Protein AF-A0A1F4BP86-F1 (afdb_monomer_lite)

Secondary structure (DSSP, 8-state):
-PPP--HHHHHHHHHHH-GGGTT--HHHHTT-BTTTTT---HHHHHHHHHHHHHHHT----HHHHHHTTTTBHHHHHHHHHHH---

pLDDT: mean 93.08, std 8.23, range [56.75, 98.06]

Structure (mmCIF, N/CA/C/O backbone):
data_AF-A0A1F4BP86-F1
#
_entry.id   AF-A0A1F4BP86-F1
#
loop_
_atom_site.group_PDB
_atom_site.id
_atom_site.type_symbol
_atom_site.label_atom_id
_atom_site.label_alt_id
_atom_site.label_comp_id
_atom_site.label_asym_id
_atom_site.label_entity_id
_atom_site.label_seq_id
_atom_site.pdbx_PDB_ins_code
_atom_site.Cartn_x
_atom_site.Cartn_y
_atom_site.Cartn_z
_atom_site.occupancy
_atom_site.B_iso_or_equiv
_atom_site.auth_seq_id
_atom_site.auth_comp_id
_atom_site.auth_asym_id
_atom_site.auth_atom_id
_atom_site.pdbx_PDB_model_num
ATOM 1 N N . MET A 1 1 ? -13.736 13.142 4.722 1.00 58.62 1 MET A N 1
ATOM 2 C CA . MET A 1 1 ? -14.404 11.968 4.121 1.00 58.62 1 MET A CA 1
ATOM 3 C C . MET A 1 1 ? -13.308 10.978 3.780 1.00 58.62 1 MET A C 1
ATOM 5 O O . MET A 1 1 ? -12.316 11.419 3.206 1.00 58.62 1 MET A O 1
ATOM 9 N N . LYS A 1 2 ? -13.415 9.715 4.209 1.00 64.81 2 LYS A N 1
ATOM 10 C CA . LYS A 1 2 ? -12.386 8.703 3.927 1.00 64.81 2 LYS A CA 1
ATOM 11 C C . LYS A 1 2 ? -12.359 8.427 2.417 1.00 64.81 2 LYS A C 1
ATOM 13 O O . LYS A 1 2 ? -13.432 8.398 1.812 1.00 64.81 2 LYS A O 1
ATOM 18 N N . PRO A 1 3 ? -11.184 8.286 1.782 1.00 71.50 3 PRO A N 1
ATOM 19 C CA . PRO A 1 3 ? -11.139 7.915 0.374 1.00 71.50 3 PRO A CA 1
ATOM 20 C C . PRO A 1 3 ? -11.697 6.500 0.195 1.00 71.50 3 PRO A C 1
ATOM 22 O O . PRO A 1 3 ? -11.488 5.633 1.041 1.00 71.50 3 PRO A O 1
ATOM 25 N N . ALA A 1 4 ? -12.395 6.255 -0.913 1.00 84.38 4 ALA A N 1
ATOM 26 C CA . ALA A 1 4 ? -12.833 4.907 -1.251 1.00 84.38 4 ALA A CA 1
ATOM 27 C C . ALA A 1 4 ? -11.614 4.014 -1.527 1.00 84.38 4 ALA A C 1
ATOM 29 O O . ALA A 1 4 ? -10.715 4.391 -2.291 1.00 84.38 4 ALA A O 1
ATOM 30 N N . ALA A 1 5 ? -11.608 2.818 -0.937 1.00 90.62 5 ALA A N 1
ATOM 31 C CA . ALA A 1 5 ? -10.576 1.822 -1.183 1.00 90.62 5 ALA A CA 1
ATOM 32 C C . ALA A 1 5 ? -10.541 1.459 -2.676 1.00 90.62 5 ALA A C 1
ATOM 34 O O . ALA A 1 5 ? -11.500 0.926 -3.234 1.00 90.62 5 ALA A O 1
ATOM 35 N N . SER A 1 6 ? -9.434 1.791 -3.335 1.00 94.69 6 SER A N 1
AT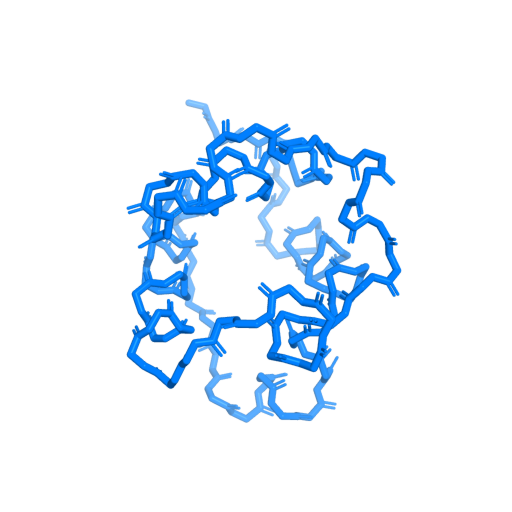OM 36 C CA . SER A 1 6 ? -9.244 1.599 -4.772 1.00 94.69 6 SER A CA 1
ATOM 37 C C . SER A 1 6 ? -7.761 1.548 -5.114 1.00 94.69 6 SER A C 1
ATOM 39 O O . SER A 1 6 ? -6.925 2.064 -4.371 1.00 94.69 6 SER A O 1
ATOM 41 N N . HIS A 1 7 ? -7.428 0.966 -6.265 1.00 97.25 7 HIS A N 1
ATOM 42 C CA . HIS A 1 7 ? -6.055 0.959 -6.769 1.00 97.25 7 HIS A CA 1
ATOM 43 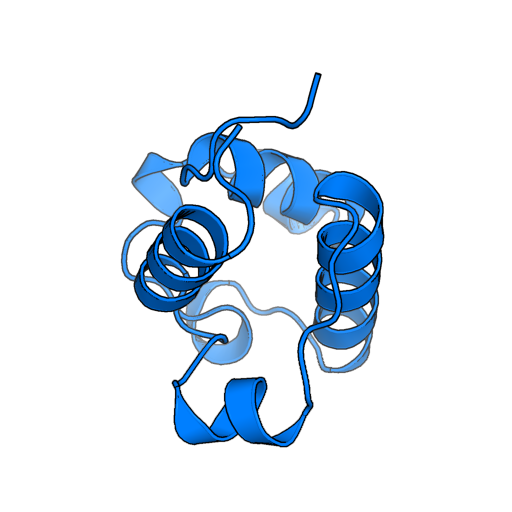C C . HIS A 1 7 ? -5.497 2.370 -6.969 1.00 97.25 7 HIS A C 1
ATOM 45 O O . HIS A 1 7 ? -4.329 2.597 -6.683 1.00 97.25 7 HIS A O 1
ATOM 51 N N . ASP A 1 8 ? -6.314 3.333 -7.398 1.00 96.56 8 ASP A N 1
ATOM 52 C CA . ASP A 1 8 ? -5.861 4.721 -7.556 1.00 96.56 8 ASP A CA 1
ATOM 53 C C . ASP A 1 8 ? -5.551 5.381 -6.209 1.00 96.56 8 ASP A C 1
ATOM 55 O O . ASP A 1 8 ? -4.546 6.081 -6.079 1.00 96.56 8 ASP A O 1
ATOM 59 N N . ALA A 1 9 ? -6.353 5.103 -5.176 1.00 95.06 9 ALA A N 1
ATOM 60 C CA . ALA A 1 9 ? -6.059 5.579 -3.828 1.00 95.06 9 ALA A CA 1
ATOM 61 C C . ALA A 1 9 ? -4.741 4.992 -3.301 1.00 95.06 9 ALA A C 1
ATOM 63 O O . ALA A 1 9 ? -3.935 5.732 -2.741 1.00 95.06 9 ALA A O 1
ATOM 64 N N . ILE A 1 10 ? -4.500 3.692 -3.516 1.00 96.44 10 ILE A N 1
ATOM 65 C CA . ILE A 1 10 ? -3.232 3.038 -3.159 1.00 96.44 10 ILE A CA 1
ATOM 66 C C . ILE A 1 10 ? -2.055 3.650 -3.922 1.00 96.44 10 ILE A C 1
ATOM 68 O O . ILE A 1 10 ? -1.035 3.960 -3.308 1.00 96.44 10 ILE A O 1
ATOM 72 N N . ALA A 1 11 ? -2.199 3.869 -5.232 1.00 97.12 11 ALA A N 1
ATOM 73 C CA . ALA A 1 11 ? -1.165 4.488 -6.054 1.00 97.12 11 ALA A CA 1
ATOM 74 C C . ALA A 1 11 ? -0.763 5.866 -5.507 1.00 97.12 11 ALA A C 1
ATOM 76 O O . ALA A 1 11 ? 0.425 6.129 -5.358 1.00 97.12 11 ALA A O 1
ATOM 77 N N . GLY A 1 12 ? -1.734 6.691 -5.103 1.00 96.19 12 GLY A N 1
ATOM 78 C CA . GLY A 1 12 ? -1.457 7.990 -4.487 1.00 96.19 12 GLY A CA 1
ATOM 79 C C . GLY A 1 12 ? -0.623 7.900 -3.204 1.00 96.19 12 GLY A C 1
ATOM 80 O O . GLY A 1 12 ? 0.257 8.726 -2.996 1.00 96.19 12 GLY A O 1
ATOM 81 N N . ILE A 1 13 ? -0.830 6.874 -2.369 1.00 96.31 13 ILE A N 1
ATOM 82 C CA . ILE A 1 13 ? 0.008 6.670 -1.171 1.00 96.31 13 ILE A CA 1
ATOM 83 C C . ILE A 1 13 ? 1.423 6.246 -1.572 1.00 96.31 13 ILE A C 1
ATOM 85 O O . ILE A 1 13 ? 2.398 6.729 -1.006 1.00 96.31 13 ILE A O 1
ATOM 89 N N . LEU A 1 14 ? 1.552 5.371 -2.573 1.00 96.94 14 LEU A N 1
ATOM 90 C CA . LEU A 1 14 ? 2.856 4.919 -3.065 1.00 96.94 14 LEU A CA 1
ATOM 91 C C . LEU A 1 14 ? 3.710 6.077 -3.602 1.00 96.94 14 LEU A C 1
ATOM 93 O O . LEU A 1 14 ? 4.928 6.046 -3.442 1.00 96.94 14 LEU A O 1
ATOM 97 N N . HIS A 1 15 ? 3.090 7.125 -4.157 1.00 96.44 15 HIS A N 1
ATOM 98 C CA . HIS A 1 15 ? 3.787 8.344 -4.601 1.00 96.44 15 HIS A CA 1
ATOM 99 C C . HIS A 1 15 ? 4.485 9.089 -3.459 1.00 96.44 15 HIS A C 1
ATOM 101 O O . HIS A 1 15 ? 5.476 9.779 -3.690 1.00 96.44 15 HIS A O 1
ATOM 107 N N . GLU A 1 16 ? 3.959 8.975 -2.240 1.00 95.25 16 GLU A N 1
ATOM 108 C CA . GLU A 1 16 ? 4.504 9.611 -1.034 1.00 95.25 16 GLU A CA 1
ATOM 109 C C . GLU A 1 16 ? 5.597 8.760 -0.370 1.00 95.25 16 GLU A C 1
ATOM 111 O O . GLU A 1 16 ? 6.358 9.243 0.478 1.00 95.25 16 GLU A O 1
ATOM 116 N N . VAL A 1 17 ? 5.663 7.477 -0.725 1.00 95.88 17 VAL A N 1
ATOM 117 C CA . VAL A 1 17 ? 6.577 6.502 -0.132 1.00 95.88 17 VAL A CA 1
ATOM 118 C C . VAL A 1 17 ? 7.866 6.407 -0.942 1.00 95.88 17 VAL A C 1
ATOM 120 O O . VAL A 1 17 ? 8.922 6.614 -0.354 1.00 95.88 17 VAL A O 1
ATOM 123 N N . ASP A 1 18 ? 7.778 6.197 -2.261 1.00 94.94 18 ASP A N 1
ATOM 124 C CA . ASP A 1 18 ? 8.941 6.029 -3.146 1.00 94.94 18 ASP A CA 1
ATOM 125 C C . ASP A 1 18 ? 8.843 6.947 -4.381 1.00 94.94 18 ASP A C 1
ATOM 127 O O . ASP A 1 18 ? 7.878 6.911 -5.152 1.00 94.94 18 ASP A O 1
ATOM 131 N N . ASP A 1 19 ? 9.892 7.741 -4.611 1.00 93.25 19 ASP A N 1
ATOM 132 C CA . ASP A 1 19 ? 10.030 8.645 -5.756 1.00 93.25 19 ASP A CA 1
ATOM 133 C C . ASP A 1 19 ? 9.879 7.939 -7.113 1.00 93.25 19 ASP A C 1
ATOM 135 O O . ASP A 1 19 ? 9.376 8.537 -8.069 1.00 93.25 19 ASP A O 1
ATOM 139 N N . LYS A 1 20 ? 10.275 6.665 -7.210 1.00 93.50 20 LYS A N 1
ATOM 140 C CA . LYS A 1 20 ? 10.155 5.855 -8.432 1.00 93.50 20 LYS A CA 1
ATOM 141 C C . LYS A 1 20 ? 8.706 5.558 -8.795 1.00 93.50 20 LYS A C 1
ATOM 143 O O . LYS A 1 20 ? 8.413 5.290 -9.959 1.00 93.50 20 LYS A O 1
ATOM 148 N N . LEU A 1 21 ? 7.803 5.602 -7.816 1.00 94.06 21 LEU A N 1
ATOM 149 C CA . LEU A 1 21 ? 6.397 5.263 -7.992 1.00 94.06 21 LEU A CA 1
ATOM 150 C C . LEU A 1 21 ? 5.513 6.480 -8.243 1.00 94.06 21 LEU A C 1
ATOM 152 O O . LEU A 1 21 ? 4.338 6.286 -8.517 1.00 94.06 21 LEU A O 1
ATOM 156 N N . LYS A 1 22 ? 6.051 7.707 -8.263 1.00 94.56 22 LYS A N 1
ATOM 157 C CA . LYS A 1 22 ? 5.297 8.957 -8.510 1.00 94.56 22 LYS A CA 1
ATOM 158 C C . LYS A 1 22 ? 4.438 8.973 -9.779 1.00 94.56 22 LYS A C 1
ATOM 160 O O . LYS A 1 22 ? 3.509 9.767 -9.878 1.00 94.56 22 LYS A O 1
ATOM 165 N N . SER A 1 23 ? 4.765 8.149 -10.771 1.00 93.31 23 SER A N 1
ATOM 166 C CA . SER A 1 23 ? 4.006 8.022 -12.022 1.00 93.31 23 SER A CA 1
ATOM 167 C C . SER A 1 23 ? 3.126 6.771 -12.084 1.00 93.31 23 SER A C 1
ATOM 169 O O . SER A 1 23 ? 2.430 6.571 -13.079 1.00 93.31 23 SER A O 1
ATOM 171 N N . ALA A 1 24 ? 3.151 5.922 -11.053 1.00 94.62 24 ALA A N 1
ATOM 172 C CA . ALA A 1 24 ? 2.352 4.710 -11.001 1.00 94.62 24 ALA A CA 1
ATOM 173 C C . ALA A 1 24 ? 0.860 5.056 -10.916 1.00 94.62 24 ALA A C 1
ATOM 175 O O . ALA A 1 24 ? 0.448 5.938 -10.167 1.00 94.62 24 ALA A O 1
ATOM 176 N N . THR A 1 25 ? 0.042 4.334 -11.670 1.00 97.38 25 THR A N 1
ATOM 177 C CA . THR A 1 25 ? -1.420 4.487 -11.694 1.00 97.38 25 THR A CA 1
ATOM 178 C C . THR A 1 25 ? -2.100 3.244 -11.135 1.00 97.38 25 THR A C 1
ATOM 180 O O . THR A 1 25 ? -1.499 2.164 -11.122 1.00 97.38 25 THR A O 1
ATOM 183 N N . GLY A 1 26 ? -3.368 3.354 -10.724 1.00 95.94 26 GLY A N 1
ATOM 184 C CA . GLY A 1 26 ? -4.139 2.216 -10.225 1.00 95.94 26 GLY A CA 1
ATOM 185 C C . GLY A 1 26 ? -4.094 0.988 -11.148 1.00 95.94 26 GLY A C 1
ATOM 186 O O . GLY A 1 26 ? -3.739 -0.100 -10.687 1.00 95.94 26 GLY A O 1
ATOM 187 N N . PRO A 1 27 ? -4.345 1.128 -12.465 1.00 97.25 27 PRO A N 1
ATOM 188 C CA . PRO A 1 27 ? -4.251 0.008 -13.401 1.00 97.25 27 PRO A CA 1
ATOM 189 C C . PRO A 1 27 ? -2.864 -0.644 -13.472 1.00 97.25 27 PRO A C 1
ATOM 191 O O . PRO A 1 27 ? -2.772 -1.849 -13.682 1.00 97.25 27 PRO A O 1
ATOM 194 N N . GLN A 1 28 ? -1.785 0.122 -13.290 1.00 96.75 28 GLN A N 1
ATOM 195 C CA . GLN A 1 28 ? -0.413 -0.393 -13.370 1.00 96.75 28 GLN A CA 1
ATOM 196 C C . GLN A 1 28 ? 0.034 -1.147 -12.119 1.00 96.75 28 GLN A C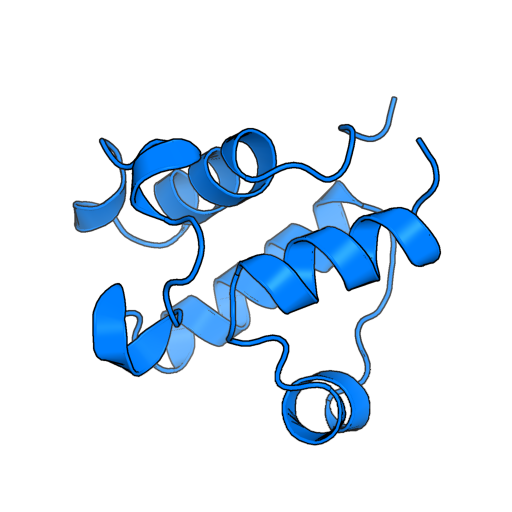 1
ATOM 198 O O . GLN A 1 28 ? 0.994 -1.916 -12.207 1.00 96.75 28 GLN A O 1
ATOM 203 N N . ILE A 1 29 ? -0.598 -0.898 -10.971 1.00 97.38 29 ILE A N 1
ATOM 204 C CA . ILE A 1 29 ? -0.283 -1.578 -9.707 1.00 97.38 29 ILE A CA 1
ATOM 205 C C . ILE A 1 29 ? -1.233 -2.739 -9.401 1.00 97.38 29 ILE A C 1
ATOM 207 O O . ILE A 1 29 ? -0.996 -3.503 -8.470 1.00 97.38 29 ILE A O 1
ATOM 211 N N . ARG A 1 30 ? -2.312 -2.883 -10.174 1.00 97.44 30 ARG A N 1
ATOM 212 C CA . ARG A 1 30 ? -3.278 -3.967 -10.016 1.00 97.44 30 ARG A CA 1
ATOM 213 C C . ARG A 1 30 ? -2.612 -5.333 -10.177 1.00 97.44 30 ARG A C 1
ATOM 215 O O . ARG A 1 30 ? -1.861 -5.548 -11.126 1.00 97.44 30 ARG A O 1
ATOM 222 N N . GLY A 1 31 ? -2.910 -6.246 -9.253 1.00 96.94 31 GLY A N 1
ATOM 223 C CA . GLY A 1 31 ? -2.350 -7.598 -9.225 1.00 96.94 31 GLY A CA 1
ATOM 224 C C . GLY A 1 31 ? -0.843 -7.672 -8.957 1.00 96.94 31 GLY A C 1
ATOM 225 O O . GLY A 1 31 ? -0.261 -8.733 -9.160 1.00 96.94 31 GLY A O 1
ATOM 226 N N . LYS A 1 32 ? -0.205 -6.567 -8.548 1.00 98.06 32 LYS A N 1
ATOM 227 C CA . LYS A 1 32 ? 1.220 -6.536 -8.212 1.00 98.06 32 LYS A CA 1
ATOM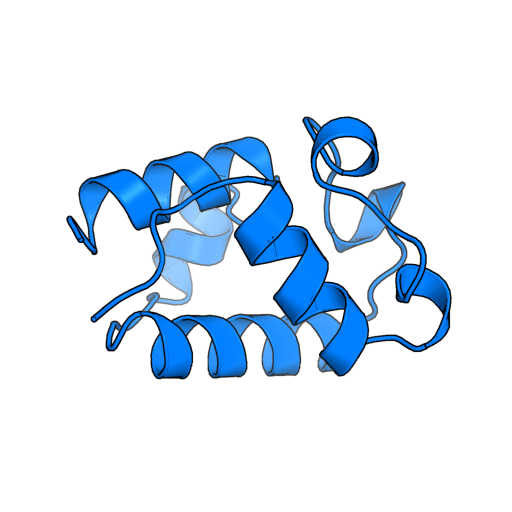 228 C C . LYS A 1 32 ? 1.450 -6.692 -6.718 1.00 98.06 32 LYS A C 1
ATOM 230 O O . LYS A 1 32 ? 0.666 -6.214 -5.897 1.00 98.06 32 LYS A O 1
ATOM 235 N N . HIS A 1 33 ? 2.597 -7.262 -6.389 1.00 98.00 33 HIS A N 1
ATOM 236 C CA . HIS A 1 33 ? 3.109 -7.344 -5.037 1.00 98.00 33 HIS A CA 1
ATOM 237 C C . HIS A 1 33 ? 4.070 -6.180 -4.743 1.00 98.00 33 HIS A C 1
ATOM 239 O O . HIS A 1 33 ? 5.007 -5.910 -5.500 1.00 98.00 33 HIS A O 1
ATOM 245 N N . LEU A 1 34 ? 3.888 -5.515 -3.597 1.00 96.94 34 LEU A N 1
ATOM 246 C CA . LEU A 1 34 ? 4.620 -4.299 -3.218 1.00 96.94 34 LEU A CA 1
ATOM 247 C C . LEU A 1 34 ? 6.149 -4.487 -3.247 1.00 96.94 34 LEU A C 1
ATOM 249 O O . LEU A 1 34 ? 6.874 -3.658 -3.784 1.00 96.94 34 LEU A O 1
ATOM 253 N N . ARG A 1 35 ? 6.656 -5.605 -2.717 1.00 95.94 35 ARG A N 1
ATOM 254 C CA . ARG A 1 35 ? 8.108 -5.868 -2.681 1.00 95.94 35 ARG A CA 1
ATOM 255 C C . ARG A 1 35 ? 8.669 -6.444 -3.983 1.00 95.94 35 ARG A C 1
ATOM 257 O O . ARG A 1 35 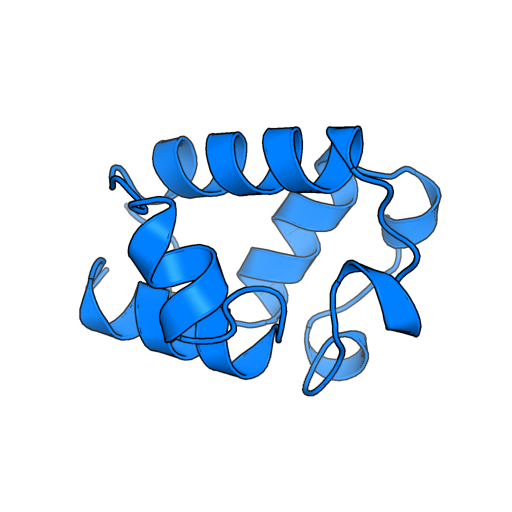? 9.618 -5.891 -4.523 1.00 95.94 35 ARG A O 1
ATOM 264 N N . SER A 1 36 ? 8.120 -7.553 -4.487 1.00 96.69 36 SER A N 1
ATOM 265 C CA . SER A 1 36 ? 8.693 -8.252 -5.646 1.00 96.69 36 SER A CA 1
ATOM 266 C C . SER A 1 36 ? 8.449 -7.556 -6.985 1.00 96.69 36 SER A C 1
ATOM 268 O O . SER A 1 36 ? 9.318 -7.642 -7.846 1.00 96.69 36 SER A O 1
ATOM 270 N N . ASP A 1 37 ? 7.322 -6.856 -7.160 1.00 97.44 37 ASP A N 1
ATOM 271 C CA . ASP A 1 37 ? 6.960 -6.261 -8.457 1.00 97.44 37 ASP A CA 1
ATOM 272 C C . ASP A 1 37 ? 7.118 -4.740 -8.485 1.00 97.44 37 ASP A C 1
ATOM 274 O O . ASP A 1 37 ? 7.475 -4.177 -9.521 1.00 97.44 37 ASP A O 1
ATOM 278 N N . LEU A 1 38 ? 6.825 -4.061 -7.368 1.00 96.31 38 LEU A N 1
ATOM 279 C CA . LEU A 1 38 ? 6.984 -2.604 -7.255 1.00 96.31 38 LEU A CA 1
ATOM 280 C C . LEU A 1 38 ? 8.328 -2.190 -6.648 1.00 96.31 38 LEU A C 1
ATOM 282 O O . LEU A 1 38 ? 8.703 -1.027 -6.766 1.00 96.31 38 LEU A O 1
ATOM 286 N N . GLY A 1 39 ? 9.073 -3.130 -6.062 1.00 95.62 39 GLY A N 1
ATOM 287 C CA . GLY A 1 39 ? 10.429 -2.888 -5.578 1.00 95.62 39 GLY A CA 1
ATOM 288 C C . GLY A 1 39 ? 10.518 -2.087 -4.281 1.00 95.62 39 GLY A C 1
ATOM 289 O O . GLY A 1 39 ? 11.597 -1.565 -4.007 1.00 95.62 39 GLY A O 1
ATOM 290 N N . LEU A 1 40 ? 9.434 -1.996 -3.496 1.00 96.75 40 LEU A N 1
ATOM 291 C CA . LEU A 1 40 ? 9.485 -1.356 -2.179 1.00 96.75 40 LEU A CA 1
ATOM 292 C C . LEU A 1 40 ? 10.436 -2.128 -1.264 1.00 96.75 40 LEU A C 1
ATOM 294 O O . LEU A 1 40 ? 10.352 -3.361 -1.147 1.00 96.75 40 LEU A O 1
ATOM 298 N N . ASP A 1 41 ? 11.300 -1.395 -0.572 1.00 95.62 41 ASP A N 1
ATOM 299 C CA . ASP A 1 41 ? 12.122 -1.973 0.478 1.00 95.62 41 ASP A CA 1
ATOM 300 C C . ASP A 1 41 ? 11.334 -2.152 1.793 1.00 95.62 41 ASP A C 1
ATOM 302 O O . ASP A 1 41 ? 10.136 -1.874 1.892 1.00 95.62 41 ASP A O 1
ATOM 306 N N . SER A 1 42 ? 11.981 -2.702 2.823 1.00 94.00 42 SER A N 1
ATOM 307 C CA . SER A 1 42 ? 11.322 -2.947 4.111 1.00 94.00 42 SER A CA 1
ATOM 308 C C . SER A 1 42 ? 10.884 -1.669 4.832 1.00 94.00 42 SER A C 1
ATOM 310 O O . SER A 1 42 ? 9.880 -1.698 5.539 1.00 94.00 42 SER A O 1
ATOM 312 N N . LEU A 1 43 ? 11.626 -0.568 4.689 1.00 96.19 43 LEU A N 1
ATOM 313 C CA . LEU A 1 43 ? 11.296 0.705 5.332 1.00 96.19 43 LEU A CA 1
ATOM 314 C C . LEU A 1 43 ? 10.143 1.392 4.598 1.00 96.19 43 LEU A C 1
ATOM 316 O O . LEU A 1 43 ? 9.231 1.907 5.249 1.00 96.19 43 LEU A O 1
ATOM 320 N N . ASP A 1 44 ? 10.138 1.320 3.268 1.00 96.94 44 ASP A N 1
ATOM 321 C CA . ASP A 1 44 ? 9.049 1.813 2.428 1.00 96.94 44 ASP A CA 1
ATOM 322 C C . ASP A 1 44 ? 7.734 1.106 2.751 1.00 96.94 44 ASP A C 1
ATOM 324 O O . ASP A 1 44 ? 6.707 1.759 2.928 1.00 96.94 44 ASP A O 1
ATOM 328 N N . VAL A 1 45 ? 7.757 -0.223 2.907 1.00 96.19 45 VAL A N 1
ATOM 329 C CA . VAL A 1 45 ? 6.566 -0.992 3.301 1.00 96.19 45 VAL A CA 1
ATOM 330 C C . VAL A 1 45 ? 6.040 -0.542 4.666 1.00 96.19 45 VAL A C 1
ATOM 332 O O . VAL A 1 45 ? 4.838 -0.323 4.805 1.00 96.19 45 VAL A O 1
ATOM 335 N N . ILE A 1 46 ? 6.909 -0.346 5.664 1.00 95.81 46 ILE A N 1
ATOM 336 C CA . ILE A 1 46 ? 6.484 0.128 6.993 1.00 95.81 46 ILE A CA 1
ATOM 337 C C . ILE A 1 46 ? 5.844 1.518 6.887 1.00 95.81 46 ILE A C 1
ATOM 339 O O . ILE A 1 46 ? 4.751 1.738 7.411 1.00 95.81 46 ILE A O 1
ATOM 343 N N . LYS A 1 47 ? 6.487 2.451 6.173 1.00 96.88 47 LYS A N 1
ATOM 344 C CA . LYS A 1 47 ? 5.954 3.803 5.950 1.00 96.88 47 LYS A CA 1
ATOM 345 C C . LYS A 1 47 ? 4.602 3.761 5.235 1.00 96.88 47 LYS A C 1
ATOM 347 O O . LYS A 1 47 ? 3.679 4.469 5.627 1.00 96.88 47 LYS A O 1
ATOM 352 N N . PHE A 1 48 ? 4.479 2.921 4.214 1.00 97.19 48 PHE A N 1
ATOM 353 C CA . PHE A 1 48 ? 3.252 2.735 3.450 1.00 97.19 48 PHE A CA 1
ATOM 354 C C . PHE A 1 48 ? 2.095 2.236 4.325 1.00 97.19 48 PHE A C 1
ATOM 356 O O . PHE A 1 48 ? 1.005 2.804 4.269 1.00 97.19 48 PHE A O 1
ATOM 363 N N . ILE A 1 49 ? 2.334 1.232 5.176 1.00 96.44 49 ILE A N 1
ATOM 364 C CA . ILE A 1 49 ? 1.325 0.722 6.116 1.00 96.44 49 ILE A CA 1
ATOM 365 C C . ILE A 1 49 ? 0.910 1.804 7.121 1.00 96.44 49 ILE A C 1
ATOM 367 O O . ILE A 1 49 ? -0.282 1.989 7.351 1.00 96.44 49 ILE A O 1
ATOM 371 N N . LEU A 1 50 ? 1.854 2.577 7.664 1.00 95.44 50 LEU A N 1
ATOM 372 C CA . LEU A 1 50 ? 1.534 3.672 8.589 1.00 95.44 50 LEU A CA 1
ATOM 373 C C . LEU A 1 50 ? 0.664 4.759 7.933 1.00 95.44 50 LEU A C 1
ATOM 375 O O . LEU A 1 50 ? -0.328 5.186 8.523 1.00 95.44 50 LEU A O 1
ATOM 379 N N . LEU A 1 51 ? 0.988 5.169 6.700 1.00 96.00 51 LEU A N 1
ATOM 380 C CA . LEU A 1 51 ? 0.184 6.143 5.948 1.00 96.00 51 LEU A CA 1
ATOM 381 C C . LEU A 1 51 ? -1.214 5.608 5.613 1.00 96.00 51 LEU A C 1
ATOM 383 O O . LEU A 1 51 ? -2.185 6.365 5.617 1.00 96.00 51 LEU A O 1
ATOM 387 N N . LEU A 1 52 ? -1.338 4.309 5.333 1.00 94.81 52 LEU A N 1
ATOM 388 C CA . LEU A 1 52 ? -2.631 3.652 5.143 1.00 94.81 52 LEU A CA 1
ATOM 389 C C . LEU A 1 52 ? -3.488 3.697 6.404 1.00 94.81 52 LEU A C 1
ATOM 391 O O . LEU A 1 52 ? -4.653 4.090 6.338 1.00 94.81 52 LEU A O 1
ATOM 395 N N . GLU A 1 53 ? -2.919 3.305 7.541 1.00 94.44 53 GLU A N 1
ATOM 396 C CA . GLU A 1 53 ? -3.599 3.346 8.835 1.00 94.44 53 GLU A CA 1
ATOM 397 C C . GLU A 1 53 ? -4.107 4.752 9.164 1.00 94.44 53 GLU A C 1
ATOM 399 O O . GLU A 1 53 ? -5.254 4.909 9.583 1.00 94.44 53 GLU A O 1
ATOM 404 N N . GLU A 1 54 ? -3.283 5.776 8.927 1.00 93.94 54 GLU A N 1
ATOM 405 C CA . GLU A 1 54 ? -3.647 7.178 9.134 1.00 93.94 54 GLU A CA 1
ATOM 406 C C . GLU A 1 54 ? -4.767 7.621 8.180 1.00 93.94 54 GLU A C 1
ATOM 408 O O . GLU A 1 54 ? -5.790 8.146 8.616 1.00 93.94 54 GLU A O 1
ATOM 413 N N . ARG A 1 55 ? -4.621 7.361 6.875 1.00 92.19 55 ARG A N 1
ATOM 414 C CA . ARG A 1 55 ? -5.548 7.846 5.839 1.00 92.19 55 ARG A CA 1
ATOM 415 C C . ARG A 1 55 ? -6.934 7.206 5.905 1.00 92.19 55 ARG A C 1
ATOM 417 O O . ARG A 1 55 ? -7.920 7.846 5.534 1.00 92.19 55 ARG A O 1
ATOM 424 N N . TYR A 1 56 ? -7.013 5.960 6.360 1.00 92.25 56 TYR A N 1
ATOM 425 C CA . TYR A 1 56 ? -8.273 5.230 6.516 1.00 92.25 56 TYR A CA 1
ATOM 426 C C . TYR A 1 56 ? -8.771 5.188 7.972 1.00 92.25 56 TYR A C 1
ATOM 428 O O . TYR A 1 56 ? -9.854 4.650 8.233 1.00 92.25 56 TYR A O 1
ATOM 436 N N . GLU A 1 57 ? -8.028 5.794 8.906 1.00 92.50 57 GLU A N 1
ATOM 437 C CA . GLU A 1 57 ? -8.274 5.781 10.354 1.00 92.50 57 GLU A CA 1
ATOM 438 C C . GLU A 1 57 ? -8.564 4.359 10.868 1.00 92.50 57 GLU A C 1
ATOM 440 O O . GLU A 1 57 ? -9.617 4.084 11.452 1.00 92.50 57 GLU A O 1
ATOM 445 N N . LEU A 1 58 ? -7.649 3.432 10.582 1.00 92.44 58 LEU A N 1
ATOM 446 C CA . LEU A 1 58 ? -7.742 2.024 10.974 1.00 92.44 58 LEU A CA 1
ATOM 447 C C . LEU A 1 58 ? -6.413 1.515 11.528 1.00 92.44 58 LEU A C 1
ATOM 449 O O . LEU A 1 58 ? -5.394 2.194 11.453 1.00 92.44 58 LEU A O 1
ATOM 453 N N . LYS A 1 59 ? -6.427 0.293 12.065 1.00 94.06 59 LYS A N 1
ATOM 454 C CA . LYS A 1 59 ? -5.216 -0.449 12.424 1.00 94.06 59 LYS A CA 1
ATOM 455 C C . LYS A 1 59 ? -5.140 -1.764 11.660 1.00 94.06 59 LYS A C 1
ATOM 457 O O . LYS A 1 59 ? -6.140 -2.482 11.581 1.00 94.06 59 LYS A O 1
ATOM 462 N N . ILE A 1 60 ? -3.974 -2.057 11.090 1.00 94.62 60 ILE A N 1
ATOM 463 C CA . ILE A 1 60 ? -3.664 -3.303 10.389 1.00 94.62 60 ILE A CA 1
ATOM 464 C C . ILE A 1 60 ? -2.771 -4.131 11.318 1.00 94.62 60 ILE A C 1
ATOM 466 O O . ILE A 1 60 ? -1.612 -3.782 11.513 1.00 94.62 60 ILE A O 1
ATOM 470 N N . PRO A 1 61 ? -3.284 -5.215 11.923 1.00 95.12 61 PRO A N 1
ATOM 471 C CA . PRO A 1 61 ? -2.448 -6.107 12.715 1.00 95.12 61 PRO A CA 1
ATOM 472 C C . PRO A 1 61 ? -1.359 -6.751 11.850 1.00 95.12 61 PRO A C 1
ATOM 474 O O . PRO A 1 61 ? -1.664 -7.232 10.761 1.00 95.12 61 PRO A O 1
ATOM 477 N N . ASP A 1 62 ? -0.136 -6.876 12.368 1.00 92.19 62 ASP A N 1
ATOM 478 C CA . ASP A 1 62 ? 0.970 -7.550 11.664 1.00 92.19 62 ASP A CA 1
ATOM 479 C C . ASP A 1 62 ? 0.590 -8.968 11.206 1.00 92.19 62 ASP A C 1
ATOM 481 O O . ASP A 1 62 ? 0.895 -9.384 10.092 1.00 92.19 62 ASP A O 1
ATOM 485 N N . ALA A 1 63 ? -0.177 -9.688 12.030 1.00 94.31 63 ALA A N 1
ATOM 486 C CA . ALA A 1 63 ? -0.680 -11.018 11.693 1.00 94.31 63 ALA A CA 1
ATOM 487 C C . ALA A 1 63 ? -1.626 -11.026 10.478 1.00 94.31 63 ALA A C 1
ATOM 489 O O . ALA A 1 63 ? -1.675 -12.020 9.757 1.00 94.31 63 ALA A O 1
ATOM 490 N N . ASP A 1 64 ? -2.373 -9.941 10.241 1.00 95.69 64 ASP A N 1
ATOM 491 C CA . ASP A 1 64 ? -3.200 -9.800 9.040 1.00 95.69 64 ASP A CA 1
ATOM 492 C C . ASP A 1 64 ? -2.326 -9.475 7.815 1.00 95.69 64 ASP A C 1
ATOM 494 O O . ASP A 1 64 ? -2.665 -9.935 6.728 1.00 95.69 64 ASP A O 1
ATOM 498 N N . ILE A 1 65 ? -1.201 -8.756 7.970 1.00 93.62 65 ILE A N 1
ATOM 499 C CA . ILE A 1 65 ? -0.275 -8.442 6.863 1.00 93.62 65 ILE A CA 1
ATOM 500 C C . ILE A 1 65 ? 0.234 -9.729 6.212 1.00 93.62 65 ILE A C 1
ATOM 502 O O . ILE A 1 65 ? 0.090 -9.894 4.999 1.00 93.62 65 ILE A O 1
ATOM 506 N N . ASP A 1 66 ? 0.749 -10.655 7.022 1.00 91.81 66 ASP A N 1
ATOM 507 C CA . ASP A 1 66 ? 1.251 -11.944 6.541 1.00 91.81 66 ASP A CA 1
ATOM 508 C C . ASP A 1 66 ? 0.108 -12.931 6.260 1.00 91.81 66 ASP A C 1
ATOM 510 O O . ASP A 1 66 ? 0.059 -13.570 5.210 1.00 91.81 66 ASP A O 1
ATOM 514 N N . GLY A 1 67 ? -0.854 -13.045 7.182 1.00 93.38 67 GLY A N 1
ATOM 515 C CA . GLY A 1 67 ? -1.925 -14.044 7.118 1.00 93.38 67 GLY A CA 1
ATOM 516 C C . GLY A 1 67 ? -2.951 -13.811 6.007 1.00 93.38 67 GLY A C 1
ATOM 517 O O . GLY A 1 67 ? -3.655 -14.748 5.626 1.00 93.38 67 GLY A O 1
ATOM 518 N N . ARG A 1 68 ? -3.048 -12.584 5.481 1.00 95.00 68 ARG A N 1
ATOM 519 C CA . ARG A 1 68 ? -3.930 -12.226 4.356 1.00 95.00 68 ARG A CA 1
ATOM 520 C C . ARG A 1 68 ? -3.169 -11.761 3.120 1.00 95.00 68 ARG A C 1
ATOM 522 O O . ARG A 1 68 ? -3.807 -11.305 2.173 1.00 95.00 68 ARG A O 1
ATOM 529 N N . ASP A 1 69 ? -1.841 -11.873 3.131 1.00 95.88 69 ASP A N 1
ATOM 530 C CA . ASP A 1 69 ? -0.974 -11.469 2.025 1.00 95.88 69 ASP A CA 1
ATOM 531 C C . ASP A 1 69 ? -1.270 -10.027 1.565 1.00 95.88 69 ASP A C 1
ATOM 533 O O . ASP A 1 69 ? -1.542 -9.757 0.394 1.00 95.88 69 ASP A O 1
ATOM 537 N N . LEU A 1 70 ? -1.282 -9.082 2.516 1.00 96.56 70 LEU A N 1
ATOM 538 C CA . LEU A 1 70 ? -1.634 -7.673 2.262 1.00 96.56 70 LEU A CA 1
ATOM 539 C C . LEU A 1 70 ? -0.547 -6.905 1.499 1.00 96.56 70 LEU A C 1
ATOM 541 O O . LEU A 1 70 ? -0.739 -5.740 1.154 1.00 96.56 70 LEU A O 1
ATOM 545 N N . LEU A 1 71 ? 0.587 -7.548 1.213 1.00 96.62 71 LEU A N 1
ATOM 546 C CA . LEU A 1 71 ? 1.573 -7.021 0.276 1.00 96.62 71 LEU A CA 1
ATOM 547 C C . LEU A 1 71 ? 1.153 -7.231 -1.185 1.00 96.62 71 LEU A C 1
ATOM 549 O O . LEU A 1 71 ? 1.752 -6.622 -2.070 1.00 96.62 71 LEU A O 1
ATOM 553 N N . GLN A 1 72 ? 0.111 -8.022 -1.454 1.00 98.00 72 GLN A N 1
ATOM 554 C CA . GLN A 1 72 ? -0.596 -7.993 -2.730 1.00 98.00 72 GLN A CA 1
ATOM 555 C C . GLN A 1 72 ? -1.578 -6.825 -2.772 1.00 98.00 72 GLN A C 1
ATOM 557 O O . GLN A 1 72 ? -2.489 -6.721 -1.945 1.00 98.00 72 GLN A O 1
ATOM 562 N N . VAL A 1 73 ? -1.445 -5.968 -3.788 1.00 97.50 73 VAL A N 1
ATOM 563 C CA . VAL A 1 73 ? -2.265 -4.753 -3.918 1.00 97.50 73 VAL A CA 1
ATOM 564 C C . VAL A 1 73 ? -3.762 -5.077 -3.972 1.00 97.50 73 VAL A C 1
ATOM 566 O O . VAL A 1 73 ? -4.566 -4.383 -3.352 1.00 97.50 73 VAL A O 1
ATOM 569 N N . ASP A 1 74 ? -4.158 -6.151 -4.658 1.00 97.44 74 ASP A N 1
ATOM 570 C CA . ASP A 1 74 ? -5.571 -6.531 -4.780 1.00 97.44 74 ASP A CA 1
ATOM 571 C C . ASP A 1 74 ? -6.166 -6.993 -3.438 1.00 97.44 74 ASP A C 1
ATOM 573 O O . ASP A 1 74 ? -7.310 -6.655 -3.116 1.00 97.44 74 ASP A O 1
ATOM 577 N N . HIS A 1 75 ? -5.390 -7.719 -2.626 1.00 97.81 75 HIS A N 1
ATOM 578 C CA . HIS A 1 75 ? -5.809 -8.135 -1.286 1.00 97.81 75 HIS A CA 1
ATOM 579 C C . HIS A 1 75 ? -5.938 -6.936 -0.354 1.00 97.81 75 HIS A C 1
ATOM 581 O O . HIS A 1 75 ? -6.912 -6.835 0.392 1.00 97.81 75 HIS A O 1
ATOM 587 N N . LEU A 1 76 ? -5.001 -5.996 -0.447 1.00 96.31 76 LEU A N 1
ATOM 588 C CA . LEU A 1 76 ? -5.026 -4.767 0.326 1.00 96.31 76 LEU A CA 1
ATOM 589 C C . LEU A 1 76 ? -6.251 -3.905 -0.001 1.00 96.31 76 LEU A C 1
ATOM 591 O O . LEU A 1 76 ? -6.962 -3.494 0.912 1.00 96.31 76 LEU A O 1
ATOM 595 N N . VAL A 1 77 ? -6.547 -3.672 -1.285 1.00 95.81 77 VAL A N 1
ATOM 596 C CA . VAL A 1 77 ? -7.741 -2.911 -1.703 1.00 95.81 77 VAL A CA 1
ATOM 597 C C . VAL A 1 77 ? -9.009 -3.556 -1.145 1.00 95.81 77 VAL A C 1
ATOM 599 O O . VAL A 1 77 ? -9.857 -2.863 -0.582 1.00 95.81 77 VAL A O 1
ATOM 602 N N . ARG A 1 78 ? -9.122 -4.887 -1.235 1.00 95.50 78 ARG A N 1
ATOM 603 C CA . ARG A 1 78 ? -10.253 -5.625 -0.666 1.00 95.50 78 ARG A CA 1
ATOM 604 C C . ARG A 1 78 ? -10.332 -5.481 0.856 1.00 95.50 78 ARG A C 1
ATOM 606 O O . ARG A 1 78 ? -11.405 -5.197 1.378 1.00 95.50 78 ARG A O 1
ATOM 613 N N . TYR A 1 79 ? -9.214 -5.648 1.558 1.00 95.38 79 TYR A N 1
ATOM 614 C CA . TYR A 1 79 ? -9.149 -5.528 3.014 1.00 95.38 79 TYR A CA 1
ATOM 615 C C . TYR A 1 79 ? -9.614 -4.145 3.487 1.00 95.38 79 TYR A C 1
ATOM 617 O O . TYR A 1 79 ? -10.413 -4.036 4.419 1.00 95.38 79 TYR A O 1
ATOM 625 N N . LEU A 1 80 ? -9.162 -3.084 2.814 1.00 93.62 80 LEU A N 1
ATOM 626 C CA . LEU A 1 80 ? -9.567 -1.713 3.116 1.00 93.62 80 LEU A CA 1
ATOM 627 C C . LEU A 1 80 ? -11.056 -1.485 2.838 1.00 93.62 80 LEU A C 1
ATOM 629 O O . LEU A 1 80 ? -11.723 -0.859 3.654 1.00 93.62 80 LEU A O 1
ATOM 633 N N . ALA A 1 81 ? -11.596 -2.031 1.745 1.00 92.12 81 ALA A N 1
ATOM 634 C CA . ALA A 1 81 ? -13.023 -1.930 1.439 1.00 92.12 81 ALA A CA 1
ATOM 635 C C . ALA A 1 81 ? -13.907 -2.612 2.504 1.00 92.12 81 ALA A C 1
ATOM 637 O O . ALA A 1 81 ? -14.998 -2.132 2.798 1.00 92.12 81 ALA A O 1
ATOM 638 N N . GLU A 1 82 ? -13.434 -3.709 3.103 1.00 91.75 82 GLU A N 1
ATOM 639 C CA . GLU A 1 82 ? -14.136 -4.426 4.178 1.00 91.75 82 GLU A CA 1
ATOM 640 C C . GLU A 1 82 ? -14.062 -3.689 5.531 1.00 91.75 82 GLU A C 1
ATOM 642 O O . GLU A 1 82 ? -15.007 -3.740 6.319 1.00 91.75 82 GLU A O 1
ATOM 647 N N . ARG A 1 83 ? -12.938 -3.021 5.826 1.00 87.69 83 ARG A N 1
ATOM 648 C CA . ARG A 1 83 ? -12.625 -2.460 7.159 1.00 87.69 83 ARG A CA 1
ATOM 649 C C . ARG A 1 83 ? -12.860 -0.957 7.282 1.00 87.69 83 ARG A C 1
ATOM 651 O O . ARG A 1 83 ? -13.083 -0.468 8.386 1.00 87.69 83 ARG A O 1
ATOM 658 N N . ALA A 1 84 ? -12.801 -0.234 6.173 1.00 77.12 84 ALA A N 1
ATOM 659 C CA . ALA A 1 84 ? -13.049 1.196 6.095 1.00 77.12 84 ALA A CA 1
ATOM 660 C C . ALA A 1 84 ? -14.098 1.482 5.013 1.00 77.12 84 ALA A C 1
ATOM 662 O O . ALA A 1 84 ? -13.758 2.030 3.962 1.00 77.12 84 ALA A O 1
ATOM 663 N N . PRO A 1 85 ? -15.375 1.121 5.255 1.00 61.12 85 PRO A N 1
ATOM 664 C CA . PRO A 1 85 ? -16.459 1.582 4.403 1.00 61.12 85 PRO A CA 1
ATOM 665 C C . PRO A 1 85 ? -16.490 3.115 4.477 1.00 61.12 85 PRO A C 1
ATOM 667 O O . PRO A 1 85 ? -16.742 3.690 5.539 1.00 61.12 85 PRO A O 1
ATOM 670 N N . GLY A 1 86 ? -16.107 3.755 3.372 1.00 56.75 86 GLY A N 1
ATOM 671 C CA . GLY A 1 86 ? -16.239 5.1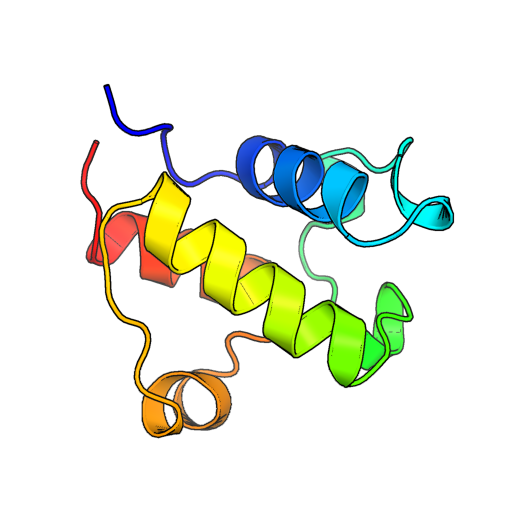97 3.170 1.00 56.75 86 GLY A CA 1
ATOM 672 C C . GLY A 1 86 ? -17.691 5.613 3.011 1.00 56.75 86 GLY A C 1
ATOM 673 O O . GLY A 1 86 ? -18.484 4.792 2.495 1.00 56.75 86 GLY A O 1
#

Sequence (86 aa):
MKPAASHDAIAGILHEVDDKLKSATGPQIRGKHLRSDLGLDSLDVIKFILLLEERYELKIPDADIDGRDLLQVDHLVRYLAERAPG

Radius of gyration: 11.59 Å; chains: 1; bounding box: 29×26×26 Å

Foldseek 3Di:
DQDQLALQVLLVLLVVLDVVSVPPGSVNLAQHFCCPGVPDDPVSVVSSQVVVCVRLVHDDDPCCCVVQVCSGSVSVSVVSCVGRVD